Protein AF-A0A1R0ZZP4-F1 (afdb_monomer)

Structure (mmCIF, N/CA/C/O backbone):
data_AF-A0A1R0ZZP4-F1
#
_entry.id   AF-A0A1R0ZZP4-F1
#
loop_
_atom_site.group_PDB
_atom_site.id
_atom_site.type_symbol
_atom_site.label_atom_id
_atom_site.label_alt_id
_atom_site.label_comp_id
_atom_site.label_asym_id
_atom_site.label_entity_id
_atom_site.label_seq_id
_atom_site.pdbx_PDB_ins_code
_atom_site.Cartn_x
_atom_site.Cartn_y
_atom_site.Cartn_z
_atom_site.occupancy
_atom_site.B_iso_or_equiv
_atom_site.auth_seq_id
_atom_site.auth_comp_id
_atom_site.auth_asym_id
_atom_site.auth_atom_id
_atom_site.pdbx_PDB_model_num
ATOM 1 N N . MET A 1 1 ? -23.964 12.391 -20.136 1.00 43.94 1 MET A N 1
ATOM 2 C CA . MET A 1 1 ? -22.818 12.879 -19.333 1.00 43.94 1 MET A CA 1
ATOM 3 C C . MET A 1 1 ? -22.921 12.290 -17.930 1.00 43.94 1 MET A C 1
ATOM 5 O O . MET A 1 1 ? -23.862 12.657 -17.245 1.00 43.94 1 MET A O 1
ATOM 9 N N . GLY A 1 2 ? -22.041 11.378 -17.488 1.00 49.12 2 GLY A N 1
ATOM 10 C CA . GLY A 1 2 ? -22.004 11.060 -16.045 1.00 49.12 2 GLY A CA 1
ATOM 11 C C . GLY A 1 2 ? -21.415 9.728 -15.570 1.00 49.12 2 GLY A C 1
ATOM 12 O O . GLY A 1 2 ? -21.067 9.642 -14.400 1.00 49.12 2 GLY A O 1
ATOM 13 N N . ILE A 1 3 ? -21.258 8.705 -16.415 1.00 52.38 3 ILE A N 1
ATOM 14 C CA . ILE A 1 3 ? -20.831 7.374 -15.922 1.00 52.38 3 ILE A CA 1
ATOM 15 C C . ILE A 1 3 ? -19.305 7.198 -15.990 1.00 52.38 3 ILE A C 1
ATOM 17 O O . ILE A 1 3 ? -18.703 6.592 -15.109 1.00 52.38 3 ILE A O 1
ATOM 21 N N . ILE A 1 4 ? -18.651 7.831 -16.967 1.00 51.75 4 ILE A N 1
ATOM 22 C CA . ILE A 1 4 ? -17.206 7.678 -17.199 1.00 51.75 4 ILE A CA 1
ATOM 23 C C . ILE A 1 4 ? -16.367 8.375 -16.107 1.00 51.75 4 ILE A C 1
ATOM 25 O O . ILE A 1 4 ? -15.286 7.906 -15.767 1.00 51.75 4 ILE A O 1
ATOM 29 N N . ARG A 1 5 ? -16.879 9.440 -15.467 1.00 47.94 5 ARG A N 1
ATOM 30 C CA . ARG A 1 5 ? -16.146 10.134 -14.389 1.00 47.94 5 ARG A CA 1
ATOM 31 C C . ARG A 1 5 ? -15.920 9.262 -13.151 1.00 47.94 5 ARG A C 1
ATOM 33 O O . ARG A 1 5 ? -14.858 9.371 -12.562 1.00 47.94 5 ARG A O 1
ATOM 40 N N . LYS A 1 6 ? -16.848 8.364 -12.792 1.00 49.06 6 LYS A N 1
ATOM 41 C CA . LYS A 1 6 ? -16.719 7.536 -11.575 1.00 49.06 6 LYS A CA 1
ATOM 42 C C . LYS A 1 6 ? -15.654 6.439 -11.672 1.00 49.06 6 LYS A C 1
ATOM 44 O O . LYS A 1 6 ? -15.137 6.027 -10.644 1.00 49.06 6 LYS A O 1
ATOM 49 N N . PHE A 1 7 ? -15.321 5.981 -12.8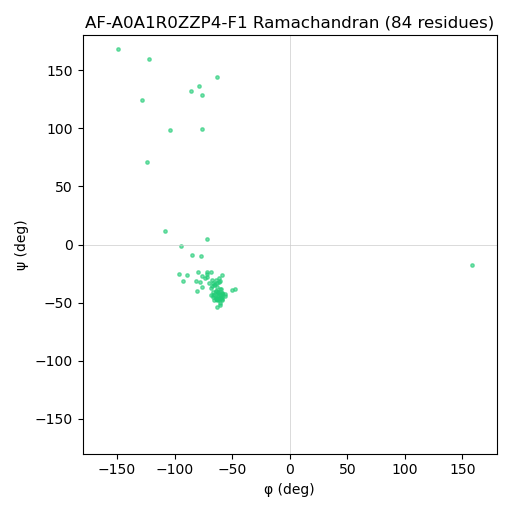79 1.00 49.72 7 PHE A N 1
ATOM 50 C CA . PHE A 1 7 ? -14.276 4.970 -13.079 1.00 49.72 7 PHE A CA 1
ATOM 51 C C . PHE A 1 7 ? -12.883 5.573 -13.256 1.00 49.72 7 PHE A C 1
ATOM 53 O O . PHE A 1 7 ? -11.900 4.917 -12.934 1.00 49.72 7 PHE A O 1
ATOM 60 N N . ILE A 1 8 ? -12.786 6.813 -13.741 1.00 48.62 8 ILE A N 1
ATOM 61 C CA . ILE A 1 8 ? -11.501 7.500 -13.930 1.00 48.62 8 ILE A CA 1
ATOM 62 C C . ILE A 1 8 ? -11.000 8.119 -12.609 1.00 48.62 8 ILE A C 1
ATOM 64 O O . ILE A 1 8 ? -9.792 8.167 -12.377 1.00 48.62 8 ILE A O 1
ATOM 68 N N . ASP A 1 9 ? -11.909 8.540 -11.724 1.00 50.22 9 ASP A N 1
ATOM 69 C CA . ASP A 1 9 ? -11.584 9.215 -10.456 1.00 50.22 9 ASP A CA 1
ATOM 70 C C . ASP A 1 9 ? -10.631 8.424 -9.526 1.00 50.22 9 ASP A C 1
ATOM 72 O O . ASP A 1 9 ? -9.643 9.001 -9.070 1.00 50.22 9 ASP A O 1
ATOM 76 N N . PRO A 1 10 ? -10.795 7.098 -9.307 1.00 52.06 10 PRO A N 1
ATOM 77 C CA . PRO A 1 10 ? -9.891 6.347 -8.437 1.00 52.06 10 PRO A CA 1
ATOM 78 C C . PRO A 1 10 ? -8.465 6.327 -8.993 1.00 52.06 10 PRO A C 1
ATOM 80 O O . PRO A 1 10 ? -7.513 6.629 -8.279 1.00 52.06 10 PRO A O 1
ATOM 83 N N . TYR A 1 11 ? -8.306 6.032 -10.286 1.00 48.94 11 TYR A N 1
ATOM 84 C CA . TYR A 1 11 ? -6.992 5.917 -10.926 1.00 48.94 11 TYR A CA 1
ATOM 85 C C . TYR A 1 11 ? -6.239 7.253 -10.971 1.00 48.94 11 TYR A C 1
ATOM 87 O O . TYR A 1 11 ? -5.019 7.271 -10.800 1.00 48.94 11 TYR A O 1
ATOM 95 N N . LEU A 1 12 ? -6.946 8.378 -11.138 1.00 51.28 12 LEU A N 1
ATOM 96 C CA . LEU A 1 12 ? -6.344 9.710 -11.023 1.00 51.28 12 LEU A CA 1
ATOM 97 C C . LEU A 1 12 ? -5.924 10.033 -9.583 1.00 51.28 12 LEU A C 1
ATOM 99 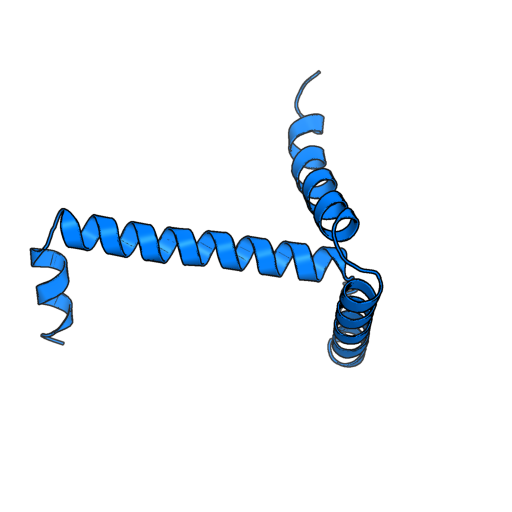O O . LEU A 1 12 ? -4.856 10.614 -9.385 1.00 51.28 12 LEU A O 1
ATOM 103 N N . HIS A 1 13 ? -6.706 9.609 -8.584 1.00 53.94 13 HIS A N 1
ATOM 104 C CA . HIS A 1 13 ? -6.335 9.743 -7.174 1.00 53.94 13 HIS A CA 1
ATOM 105 C C . HIS A 1 13 ? -5.038 8.990 -6.855 1.00 53.94 13 HIS A C 1
ATOM 107 O O . HIS A 1 13 ? -4.133 9.547 -6.236 1.00 53.94 13 HIS A O 1
ATOM 113 N N . TYR A 1 14 ? -4.891 7.755 -7.340 1.00 54.47 14 TYR A N 1
ATOM 114 C CA . TYR A 1 14 ? -3.686 6.959 -7.086 1.00 54.47 14 TYR A CA 1
ATOM 115 C C . TYR A 1 14 ? -2.450 7.480 -7.824 1.00 54.47 14 TYR A C 1
ATOM 117 O O . TYR A 1 14 ? -1.359 7.452 -7.260 1.00 54.47 14 TYR A O 1
ATOM 125 N N . ARG A 1 15 ? -2.608 8.056 -9.024 1.00 53.50 15 ARG A N 1
ATOM 126 C CA . ARG A 1 15 ? -1.505 8.750 -9.711 1.00 53.50 15 ARG A CA 1
ATOM 127 C C . ARG A 1 15 ? -0.982 9.934 -8.888 1.00 53.50 15 ARG A C 1
ATOM 129 O O . ARG A 1 15 ? 0.212 10.211 -8.913 1.00 53.50 15 ARG A O 1
ATOM 136 N N . SER A 1 16 ? -1.853 10.588 -8.111 1.00 59.88 16 SER A N 1
ATOM 137 C CA . SER A 1 16 ? -1.468 11.677 -7.204 1.00 59.88 16 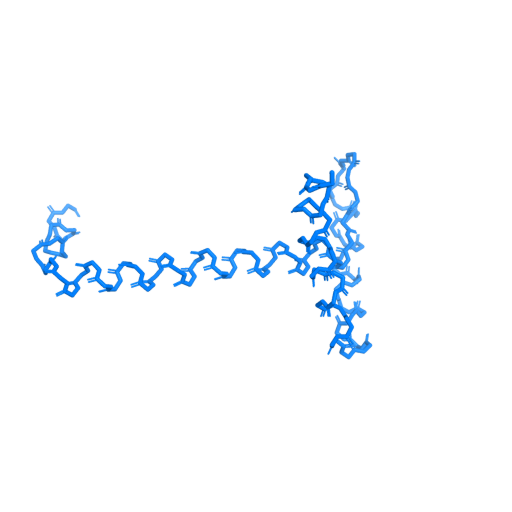SER A CA 1
ATOM 138 C C . SER A 1 16 ? -0.679 11.219 -5.970 1.00 59.88 16 SER A C 1
ATOM 140 O O . SER A 1 16 ? 0.110 12.001 -5.444 1.00 59.88 16 SER A O 1
ATOM 142 N N . LEU A 1 17 ? -0.802 9.951 -5.547 1.00 62.19 17 LEU A N 1
ATOM 143 C CA . LEU A 1 17 ? -0.038 9.423 -4.406 1.00 62.19 17 LEU A CA 1
ATOM 144 C C . LEU A 1 17 ? 1.468 9.425 -4.665 1.00 62.19 17 LEU A C 1
ATOM 146 O O . LEU A 1 17 ? 2.246 9.640 -3.739 1.00 62.19 17 LEU A O 1
ATOM 150 N N . LEU A 1 18 ? 1.884 9.217 -5.916 1.00 64.31 18 LEU A N 1
ATOM 151 C CA . LEU A 1 18 ? 3.301 9.227 -6.275 1.00 64.31 18 LEU A CA 1
ATOM 152 C C . LEU A 1 18 ? 3.863 10.642 -6.437 1.00 64.31 18 LEU A C 1
ATOM 154 O O . LEU A 1 18 ? 5.058 10.838 -6.245 1.00 64.31 18 LEU A O 1
ATOM 158 N N . ILE A 1 19 ? 3.017 11.640 -6.724 1.00 63.91 19 ILE A N 1
ATOM 159 C CA . ILE A 1 19 ? 3.431 13.047 -6.888 1.00 63.91 19 ILE A CA 1
ATOM 160 C C . ILE A 1 19 ? 3.987 13.617 -5.572 1.00 63.91 19 ILE A C 1
ATOM 162 O O . ILE A 1 19 ? 4.872 14.470 -5.592 1.00 63.91 19 ILE A O 1
ATOM 166 N N . GLY A 1 20 ? 3.502 13.128 -4.426 1.00 66.19 20 GLY A N 1
ATOM 167 C CA . GLY A 1 20 ? 3.995 13.519 -3.103 1.00 66.19 20 GLY A CA 1
ATOM 168 C C . GLY A 1 20 ? 5.229 12.750 -2.620 1.00 66.19 20 GLY A C 1
ATOM 169 O O . GLY A 1 20 ? 5.802 13.1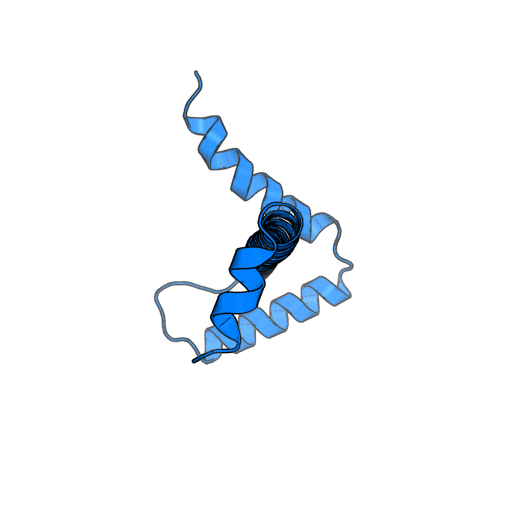15 -1.591 1.00 66.19 20 GLY A O 1
ATOM 170 N N . LEU A 1 21 ? 5.650 11.689 -3.317 1.00 73.50 21 LEU A N 1
ATOM 171 C CA . LEU A 1 21 ? 6.804 10.899 -2.898 1.00 73.50 21 LEU A CA 1
ATOM 172 C C . LEU A 1 21 ? 8.106 11.601 -3.266 1.00 73.50 21 LEU A C 1
ATOM 174 O O . LEU A 1 21 ? 8.309 12.081 -4.381 1.00 73.50 21 LEU A O 1
ATOM 178 N N . LYS A 1 22 ? 9.055 11.591 -2.328 1.00 83.25 22 LYS A N 1
ATOM 179 C CA . LYS A 1 22 ? 10.436 11.947 -2.649 1.00 83.25 22 LYS A CA 1
ATOM 180 C C . LYS A 1 22 ? 10.969 10.932 -3.657 1.00 83.25 22 LYS A C 1
ATOM 182 O O . LYS A 1 22 ? 10.705 9.738 -3.538 1.00 83.25 22 LYS A O 1
ATOM 187 N N . ARG A 1 23 ? 11.804 11.390 -4.593 1.00 83.81 23 ARG A N 1
ATOM 188 C CA . ARG A 1 23 ? 12.438 10.544 -5.622 1.00 83.81 23 ARG A CA 1
ATOM 189 C C . ARG A 1 23 ? 13.065 9.263 -5.055 1.00 83.81 23 ARG A C 1
ATOM 191 O O . ARG A 1 23 ? 12.964 8.208 -5.662 1.00 83.81 23 ARG A O 1
ATOM 198 N N . ASN A 1 24 ? 13.678 9.351 -3.875 1.00 86.94 24 ASN A N 1
ATOM 199 C CA . ASN A 1 24 ? 14.265 8.196 -3.197 1.00 86.94 24 ASN A CA 1
ATOM 200 C C . ASN A 1 24 ? 13.227 7.122 -2.829 1.00 86.94 24 ASN A C 1
ATOM 202 O O . ASN A 1 24 ? 13.491 5.936 -2.969 1.00 86.94 24 ASN A O 1
ATOM 206 N N . ASP A 1 25 ? 12.046 7.525 -2.365 1.00 84.44 25 ASP A N 1
ATOM 207 C CA . ASP A 1 25 ? 11.001 6.588 -1.951 1.00 84.44 25 ASP A CA 1
ATOM 208 C C . ASP A 1 25 ? 10.272 5.994 -3.161 1.00 84.44 25 ASP A C 1
ATOM 210 O O . ASP A 1 25 ? 9.936 4.813 -3.147 1.00 84.44 25 ASP A O 1
ATOM 214 N N . TYR A 1 26 ? 10.141 6.764 -4.248 1.00 86.62 26 TYR A N 1
ATOM 215 C CA . TYR A 1 26 ? 9.722 6.223 -5.543 1.00 86.62 26 TYR A CA 1
ATOM 216 C C . TYR A 1 26 ? 10.689 5.135 -6.033 1.00 86.62 26 TYR A C 1
ATOM 218 O O . TYR A 1 26 ? 10.252 4.055 -6.414 1.00 86.62 26 TYR A O 1
ATOM 226 N N . ASN A 1 27 ? 12.005 5.375 -5.966 1.00 87.94 27 ASN A N 1
ATOM 227 C CA . ASN A 1 27 ? 13.002 4.385 -6.388 1.00 87.94 27 ASN A CA 1
ATOM 228 C C . ASN A 1 27 ? 12.910 3.085 -5.579 1.00 87.94 27 ASN A C 1
ATOM 230 O O . ASN A 1 27 ? 13.047 2.008 -6.145 1.00 87.94 27 ASN A O 1
ATOM 234 N N . LYS A 1 28 ? 12.640 3.166 -4.271 1.00 89.31 28 LYS A N 1
ATOM 235 C CA . LYS A 1 28 ? 12.415 1.966 -3.450 1.00 89.31 28 LYS A CA 1
ATOM 236 C C . LYS A 1 28 ? 11.185 1.189 -3.915 1.00 89.31 28 LYS A C 1
ATOM 238 O O . LYS A 1 28 ? 11.244 -0.030 -3.996 1.00 89.31 28 LYS A O 1
ATOM 243 N N . LEU A 1 29 ? 10.085 1.879 -4.228 1.00 88.31 29 LEU A N 1
ATOM 244 C CA . LEU A 1 29 ? 8.891 1.230 -4.780 1.00 88.31 29 LEU A CA 1
ATOM 245 C C . LEU A 1 29 ? 9.164 0.597 -6.144 1.00 88.31 29 LEU A C 1
ATOM 247 O O . LEU A 1 29 ? 8.633 -0.475 -6.410 1.00 88.31 29 LEU A O 1
ATOM 251 N N . GLN A 1 30 ? 9.999 1.229 -6.971 1.00 90.94 30 GLN A N 1
ATOM 252 C CA . GLN A 1 30 ? 10.433 0.658 -8.243 1.00 90.94 30 GLN A CA 1
ATOM 253 C C . GLN A 1 30 ? 11.234 -0.627 -8.026 1.00 90.94 30 GLN A C 1
ATOM 255 O O . GLN A 1 30 ? 10.885 -1.636 -8.614 1.00 90.94 30 GLN A O 1
ATOM 260 N N . MET A 1 31 ? 12.207 -0.638 -7.110 1.00 91.94 31 MET A N 1
ATOM 261 C CA . MET A 1 31 ? 12.962 -1.859 -6.790 1.00 91.94 31 MET A CA 1
ATOM 262 C C . MET A 1 31 ? 12.051 -2.993 -6.306 1.00 91.94 31 MET A C 1
ATOM 264 O O . MET A 1 31 ? 12.202 -4.129 -6.730 1.00 91.94 31 MET A O 1
ATOM 268 N N . ILE A 1 32 ? 11.065 -2.684 -5.456 1.00 89.75 32 ILE A N 1
ATOM 269 C CA . ILE A 1 32 ? 10.083 -3.680 -5.002 1.00 89.75 32 ILE A CA 1
ATOM 270 C C . ILE A 1 32 ? 9.243 -4.192 -6.181 1.00 89.75 32 ILE A C 1
ATOM 272 O O . ILE A 1 32 ? 8.926 -5.377 -6.238 1.00 89.75 32 ILE A O 1
ATOM 276 N N . ALA A 1 33 ? 8.851 -3.312 -7.104 1.00 89.50 33 ALA A N 1
ATOM 277 C CA . ALA A 1 33 ? 8.105 -3.697 -8.296 1.00 89.50 33 ALA A CA 1
ATOM 278 C C . ALA A 1 33 ? 8.925 -4.631 -9.192 1.00 89.50 33 ALA A C 1
ATOM 280 O O . ALA A 1 33 ? 8.415 -5.671 -9.603 1.00 89.50 33 ALA A O 1
ATOM 281 N N . ASP A 1 34 ? 10.190 -4.287 -9.426 1.00 91.50 34 ASP A N 1
ATOM 282 C CA . ASP A 1 34 ? 11.125 -5.071 -10.228 1.00 91.50 34 ASP A CA 1
ATOM 283 C C . ASP A 1 34 ? 11.326 -6.464 -9.603 1.00 91.50 34 ASP A C 1
ATOM 285 O O . ASP A 1 34 ? 11.074 -7.470 -10.267 1.00 91.50 34 ASP A O 1
ATOM 289 N N . ASP A 1 35 ? 11.618 -6.536 -8.297 1.00 91.81 35 ASP A N 1
ATOM 290 C CA . ASP A 1 35 ? 11.754 -7.800 -7.559 1.00 91.81 35 ASP A CA 1
ATOM 291 C C . ASP A 1 35 ? 10.484 -8.668 -7.668 1.00 91.81 35 ASP A C 1
ATOM 293 O O . ASP A 1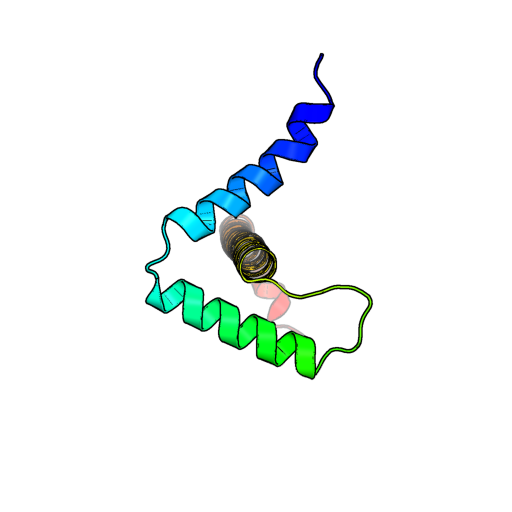 35 ? 10.556 -9.884 -7.864 1.00 91.81 35 ASP A O 1
ATOM 297 N N . LEU A 1 36 ? 9.293 -8.069 -7.551 1.00 87.19 36 LEU A N 1
ATOM 298 C CA . LEU A 1 36 ? 8.026 -8.797 -7.674 1.00 87.19 36 LEU A CA 1
ATOM 299 C C . LEU A 1 36 ? 7.803 -9.325 -9.094 1.00 87.19 36 LEU A C 1
ATOM 301 O O . LEU A 1 36 ? 7.345 -10.458 -9.248 1.00 87.19 36 LEU A O 1
ATOM 305 N N . ASN A 1 37 ? 8.134 -8.537 -10.115 1.00 89.44 37 ASN A N 1
ATOM 306 C CA . ASN A 1 37 ? 8.011 -8.934 -11.517 1.00 89.44 37 ASN A CA 1
ATOM 307 C C . ASN A 1 37 ? 8.972 -10.072 -11.886 1.00 89.44 37 ASN A C 1
ATOM 309 O O . ASN A 1 37 ? 8.620 -10.933 -12.691 1.00 89.44 37 ASN A O 1
ATOM 313 N N . GLU A 1 38 ? 10.156 -10.127 -11.274 1.00 90.56 38 GLU A N 1
ATOM 314 C CA . GLU A 1 38 ? 11.103 -11.229 -11.476 1.00 90.56 38 GLU A CA 1
ATOM 315 C C . GLU A 1 38 ? 10.587 -12.563 -10.909 1.00 90.56 38 GLU A C 1
ATOM 317 O O . GLU A 1 38 ? 10.816 -13.628 -11.492 1.00 90.56 38 GLU A O 1
ATOM 322 N N . HIS A 1 39 ? 9.863 -12.518 -9.787 1.00 85.00 39 HIS A N 1
ATOM 323 C CA . HIS A 1 39 ? 9.424 -13.715 -9.062 1.00 85.00 39 HIS A CA 1
ATOM 324 C C . HIS A 1 39 ? 7.994 -14.156 -9.401 1.00 85.00 39 HIS A C 1
ATOM 326 O O . HIS A 1 39 ? 7.662 -15.337 -9.265 1.00 85.00 39 HIS A O 1
ATOM 332 N N . VAL A 1 40 ? 7.133 -13.240 -9.850 1.00 82.00 40 VAL A N 1
ATOM 333 C CA . VAL A 1 40 ? 5.733 -13.521 -10.181 1.00 82.00 40 VAL A CA 1
ATOM 334 C C . VAL A 1 40 ? 5.568 -13.581 -11.696 1.00 82.00 40 VAL A C 1
ATOM 336 O O . VAL A 1 40 ? 5.402 -12.569 -12.368 1.00 82.00 40 VAL A O 1
ATOM 339 N N . LYS A 1 41 ? 5.550 -14.800 -12.243 1.00 68.94 41 LYS A N 1
ATOM 340 C CA . LYS A 1 41 ? 5.189 -15.026 -13.649 1.00 68.94 41 LYS A CA 1
ATOM 341 C C . LYS A 1 41 ? 3.675 -14.904 -13.813 1.00 68.94 41 LYS A C 1
ATOM 343 O O . LYS A 1 41 ? 2.945 -15.846 -13.511 1.00 68.94 41 LYS A O 1
ATOM 348 N N . GLY A 1 42 ? 3.209 -13.752 -14.278 1.00 69.38 42 GLY A N 1
ATOM 349 C CA . GLY A 1 42 ? 1.803 -13.517 -14.593 1.00 69.38 42 GLY A CA 1
ATOM 350 C C . GLY A 1 42 ? 1.630 -12.510 -15.723 1.00 69.38 42 GLY A C 1
ATOM 351 O O . GLY A 1 42 ? 2.567 -11.806 -16.086 1.00 69.38 42 GLY A O 1
ATOM 352 N N . ASP A 1 43 ? 0.408 -12.413 -16.244 1.00 72.31 43 ASP A N 1
ATOM 353 C CA . ASP A 1 43 ? 0.043 -11.481 -17.326 1.00 72.31 43 ASP A CA 1
ATOM 354 C C . ASP A 1 43 ? -0.009 -10.009 -16.873 1.00 72.31 43 ASP A C 1
ATOM 356 O O . ASP A 1 43 ? -0.448 -9.135 -17.620 1.00 72.31 43 ASP A O 1
ATOM 360 N N . TYR A 1 44 ? 0.368 -9.731 -15.623 1.00 71.62 44 TYR A N 1
ATOM 361 C CA . TYR A 1 44 ? 0.222 -8.425 -15.000 1.00 71.62 44 TYR A CA 1
ATOM 362 C C . TYR A 1 44 ? 1.543 -7.961 -14.397 1.00 71.62 44 TYR A C 1
ATOM 364 O O . TYR A 1 44 ? 2.114 -8.640 -13.547 1.00 71.62 44 TYR A O 1
ATOM 372 N N . GLU A 1 45 ? 1.982 -6.778 -14.815 1.00 83.12 45 GLU A N 1
ATOM 373 C CA . GLU A 1 45 ? 3.190 -6.123 -14.325 1.00 83.12 45 GLU A CA 1
ATOM 374 C C . GLU A 1 45 ? 2.882 -5.327 -13.050 1.00 83.12 45 GLU A C 1
ATOM 376 O O . GLU A 1 45 ? 1.907 -4.569 -12.967 1.00 83.12 45 GLU A O 1
ATOM 381 N N . PHE A 1 46 ? 3.713 -5.499 -12.030 1.00 86.62 46 PHE A N 1
ATOM 382 C CA . PHE A 1 46 ? 3.727 -4.646 -10.856 1.00 86.62 46 PHE A CA 1
ATOM 383 C C . PHE A 1 46 ? 4.410 -3.326 -11.205 1.00 86.62 46 PHE A C 1
ATOM 385 O O . PHE A 1 46 ? 5.528 -3.313 -11.708 1.00 86.62 46 PHE A O 1
ATOM 392 N N . THR A 1 47 ? 3.753 -2.209 -10.892 1.00 88.81 47 THR A N 1
ATOM 393 C CA . THR A 1 47 ? 4.347 -0.867 -10.959 1.00 88.81 47 THR A CA 1
ATOM 394 C C . THR A 1 47 ? 4.267 -0.186 -9.589 1.00 88.81 47 THR A C 1
ATOM 396 O O . TH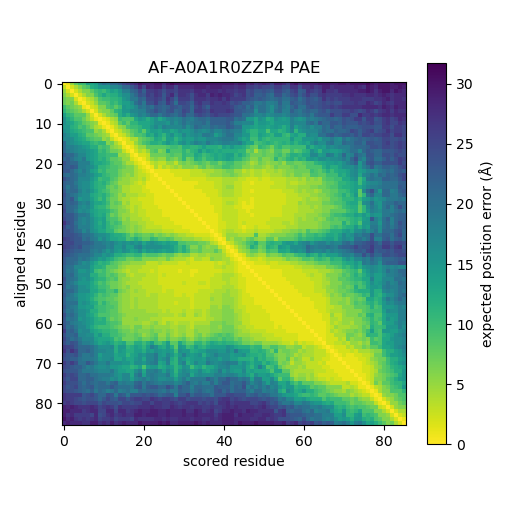R A 1 47 ? 3.413 -0.561 -8.768 1.00 88.81 47 THR A O 1
ATOM 399 N N . PRO A 1 48 ? 5.094 0.843 -9.322 1.00 87.56 48 PRO A N 1
ATOM 400 C CA . PRO A 1 48 ? 5.008 1.638 -8.096 1.00 87.56 48 PRO A CA 1
ATOM 401 C C . PRO A 1 48 ? 3.594 2.148 -7.779 1.00 87.56 48 PRO A C 1
ATOM 403 O O . PRO A 1 48 ? 3.171 2.115 -6.623 1.00 87.56 48 PRO A O 1
ATOM 406 N N . GLU A 1 49 ? 2.828 2.567 -8.792 1.00 84.44 49 GLU A N 1
ATOM 407 C CA . GLU A 1 49 ? 1.440 3.033 -8.658 1.00 84.44 49 GLU A CA 1
ATOM 408 C C . GLU A 1 49 ? 0.529 1.925 -8.131 1.00 84.44 49 GLU A C 1
ATOM 410 O O . GLU A 1 49 ? -0.273 2.150 -7.220 1.00 84.44 49 GLU A O 1
ATOM 415 N N . ILE A 1 50 ? 0.641 0.727 -8.711 1.00 84.06 50 ILE A N 1
ATOM 416 C CA . ILE A 1 50 ? -0.187 -0.426 -8.351 1.00 84.06 50 ILE A CA 1
ATOM 417 C C . ILE A 1 50 ? 0.118 -0.853 -6.919 1.00 84.06 50 ILE A C 1
ATOM 419 O O . ILE A 1 50 ? -0.807 -1.115 -6.147 1.00 84.06 50 ILE A O 1
ATOM 423 N N . ILE A 1 51 ? 1.399 -0.886 -6.551 1.00 85.00 51 ILE A N 1
ATOM 424 C CA . ILE A 1 51 ? 1.835 -1.230 -5.198 1.00 85.00 51 ILE A CA 1
ATOM 425 C C . ILE A 1 51 ? 1.302 -0.200 -4.201 1.00 85.00 51 ILE A C 1
ATOM 427 O O . ILE A 1 51 ? 0.606 -0.575 -3.257 1.00 85.00 51 ILE A O 1
ATOM 431 N N . ALA A 1 52 ? 1.550 1.092 -4.430 1.00 83.88 52 ALA A N 1
ATOM 432 C CA . ALA A 1 52 ? 1.101 2.158 -3.537 1.00 83.88 52 ALA A CA 1
ATOM 433 C C . ALA A 1 52 ? -0.429 2.169 -3.376 1.00 83.88 52 ALA A C 1
ATOM 435 O O . ALA A 1 52 ? -0.940 2.285 -2.261 1.00 83.88 52 ALA A O 1
ATOM 436 N N . SER A 1 53 ? -1.168 1.989 -4.475 1.00 80.94 53 SER A N 1
ATOM 437 C CA . SER A 1 53 ? -2.630 1.914 -4.462 1.00 80.94 53 SER A CA 1
ATOM 438 C C . SER A 1 53 ? -3.141 0.742 -3.625 1.00 80.94 53 SER A C 1
ATOM 440 O O . SER A 1 53 ? -4.007 0.928 -2.765 1.00 80.94 53 SER A O 1
ATOM 442 N N . ARG A 1 54 ? -2.576 -0.456 -3.827 1.00 83.31 54 ARG A N 1
ATOM 443 C CA . ARG A 1 54 ? -2.959 -1.656 -3.071 1.00 83.31 54 ARG A CA 1
ATOM 444 C C . ARG A 1 54 ? -2.646 -1.510 -1.589 1.00 83.31 54 ARG A C 1
ATOM 446 O O . ARG A 1 54 ? -3.515 -1.789 -0.772 1.00 83.31 54 ARG A O 1
ATOM 453 N N . VAL A 1 55 ? -1.451 -1.028 -1.248 1.00 84.25 55 VAL A N 1
ATOM 454 C CA . VAL A 1 55 ? -1.049 -0.795 0.147 1.00 84.25 55 VAL A CA 1
ATOM 455 C C . VAL A 1 55 ? -1.999 0.189 0.827 1.00 84.25 55 VAL A C 1
ATOM 457 O O . VAL A 1 55 ? -2.504 -0.106 1.908 1.00 84.25 55 VAL A O 1
ATOM 460 N N . MET A 1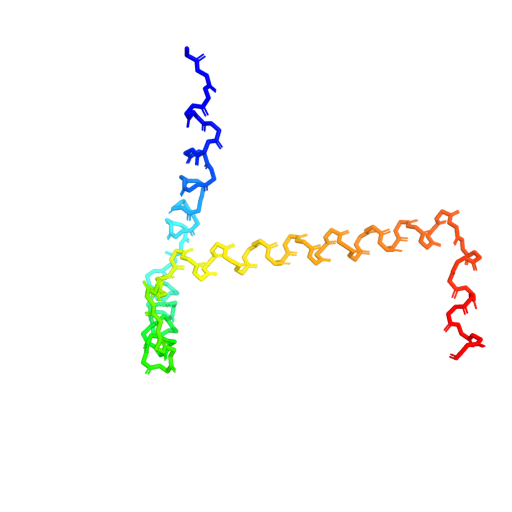 56 ? -2.307 1.320 0.184 1.00 80.75 56 MET A N 1
ATOM 461 C CA . MET A 1 56 ? -3.227 2.308 0.753 1.00 80.75 56 MET A CA 1
ATOM 462 C C . MET A 1 56 ? -4.644 1.769 0.918 1.00 80.75 56 MET A C 1
ATOM 464 O O . MET A 1 56 ? -5.276 2.034 1.939 1.00 80.75 56 MET A O 1
ATOM 468 N N . LYS A 1 57 ? -5.142 0.995 -0.051 1.00 79.94 57 LYS A N 1
ATOM 469 C CA . LYS A 1 57 ? -6.453 0.355 0.062 1.00 79.94 57 LYS A CA 1
ATOM 470 C C . LYS A 1 57 ? -6.499 -0.593 1.262 1.00 79.94 57 LYS A C 1
ATOM 472 O O . LYS A 1 57 ? -7.370 -0.441 2.110 1.00 79.94 57 LYS A O 1
ATOM 477 N N . THR A 1 58 ? -5.531 -1.503 1.368 1.00 81.12 58 THR A N 1
ATOM 478 C CA . THR A 1 58 ? -5.447 -2.448 2.490 1.00 81.12 58 THR A CA 1
ATOM 479 C C . THR A 1 58 ? -5.350 -1.721 3.829 1.00 81.12 58 THR A C 1
ATOM 481 O O . THR A 1 58 ? -6.027 -2.096 4.779 1.00 81.12 58 THR A O 1
ATOM 484 N N . PHE A 1 59 ? -4.558 -0.647 3.909 1.00 79.25 59 PHE A N 1
ATOM 485 C CA . PHE A 1 59 ? -4.453 0.159 5.124 1.00 79.25 59 PHE A CA 1
ATOM 486 C C . PHE A 1 59 ? -5.802 0.763 5.542 1.00 79.25 59 PHE A C 1
ATOM 488 O O . PHE A 1 59 ? -6.163 0.688 6.715 1.00 79.25 59 PHE A O 1
ATOM 495 N N . ILE A 1 60 ? -6.556 1.339 4.598 1.00 75.69 60 ILE A N 1
ATOM 496 C CA . ILE A 1 60 ? -7.882 1.918 4.866 1.00 75.69 60 ILE A CA 1
ATOM 497 C C . ILE A 1 60 ? -8.859 0.838 5.338 1.00 75.69 60 ILE A C 1
ATOM 499 O O . ILE A 1 60 ? -9.551 1.044 6.336 1.00 75.69 60 ILE A O 1
ATOM 503 N N . ASP A 1 61 ? -8.894 -0.303 4.649 1.00 79.69 61 ASP A N 1
ATOM 504 C CA . ASP A 1 61 ? -9.802 -1.410 4.961 1.00 79.69 61 ASP A CA 1
ATOM 505 C C . ASP A 1 61 ? -9.537 -1.957 6.376 1.00 79.69 61 ASP A C 1
ATOM 507 O O . ASP A 1 61 ? -10.466 -2.107 7.176 1.00 79.69 61 ASP A O 1
ATOM 511 N N . GLU A 1 62 ? -8.268 -2.174 6.730 1.00 81.38 62 GLU A N 1
ATOM 512 C CA . GLU A 1 62 ? -7.874 -2.653 8.060 1.00 81.38 62 GLU A CA 1
ATOM 513 C C . GLU A 1 62 ? -8.128 -1.611 9.157 1.00 81.38 62 GLU A C 1
ATOM 515 O O . GLU A 1 62 ? -8.671 -1.942 10.215 1.00 81.38 62 GLU A O 1
ATOM 520 N N . ALA A 1 63 ? -7.805 -0.338 8.910 1.00 76.94 63 ALA A N 1
ATOM 521 C CA . ALA A 1 63 ? -8.061 0.740 9.863 1.00 76.94 63 ALA A CA 1
ATOM 522 C C . ALA A 1 63 ? -9.564 0.910 10.139 1.00 76.94 63 ALA A C 1
ATOM 524 O O . ALA A 1 63 ? -9.980 1.091 11.289 1.00 76.94 63 ALA A O 1
ATOM 525 N N . TYR A 1 64 ? -10.396 0.808 9.098 1.00 82.00 64 TYR A N 1
ATOM 526 C CA . TYR A 1 64 ? -11.845 0.847 9.244 1.00 82.00 64 TYR A CA 1
ATOM 527 C C . TYR A 1 64 ? -12.366 -0.374 10.004 1.00 82.00 64 TYR A C 1
ATOM 529 O O . TYR A 1 64 ? -13.198 -0.230 10.904 1.00 82.00 64 TYR A O 1
ATOM 537 N N . ALA A 1 65 ? -11.863 -1.570 9.692 1.00 83.44 65 ALA A N 1
ATOM 538 C CA . ALA A 1 65 ? -12.242 -2.790 10.390 1.00 83.44 65 ALA A CA 1
ATOM 539 C C . ALA A 1 65 ? -11.868 -2.738 11.880 1.00 83.44 65 ALA A C 1
ATOM 541 O O . ALA A 1 65 ? -12.677 -3.144 12.716 1.00 83.44 65 ALA A O 1
ATOM 542 N N . ASP A 1 66 ? -10.687 -2.229 12.241 1.00 83.81 66 AS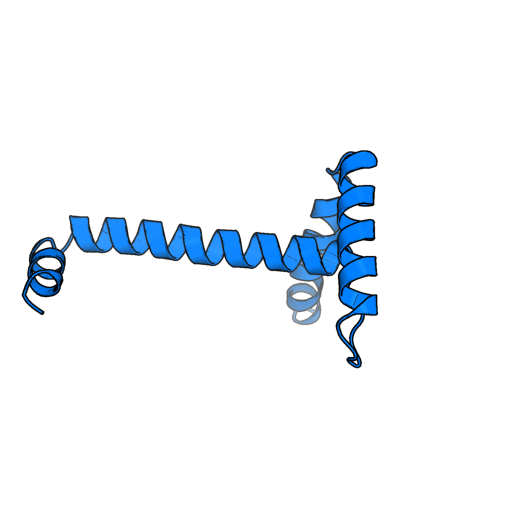P A N 1
ATOM 543 C CA . ASP A 1 66 ? -10.284 -2.064 13.643 1.00 83.81 66 ASP A CA 1
ATOM 544 C C . ASP A 1 66 ? -11.147 -1.030 14.375 1.00 83.81 66 ASP A C 1
ATOM 546 O O . ASP A 1 66 ? -11.695 -1.323 15.442 1.00 83.81 66 ASP A O 1
ATOM 550 N N . SER A 1 67 ? -11.354 0.146 13.775 1.00 76.25 67 SER A N 1
ATOM 551 C CA . SER A 1 67 ? -12.214 1.190 14.344 1.00 76.25 67 SER A CA 1
ATOM 552 C C . SER A 1 67 ? -13.647 0.691 14.547 1.00 76.25 67 SER A C 1
ATOM 554 O O . SER A 1 67 ? -14.217 0.824 15.630 1.00 76.25 67 SER A O 1
ATOM 556 N N . THR A 1 68 ? -14.205 0.001 13.552 1.00 76.31 68 THR A N 1
ATOM 557 C CA . THR A 1 68 ? -15.540 -0.602 13.637 1.00 76.31 68 THR A CA 1
ATOM 558 C C . THR A 1 68 ? -15.595 -1.663 14.733 1.00 76.31 68 THR A C 1
ATOM 560 O O . THR A 1 68 ? -16.513 -1.653 15.550 1.00 76.31 68 THR A O 1
ATOM 563 N N . LYS A 1 69 ? -14.586 -2.540 14.833 1.00 76.75 69 LYS A N 1
ATOM 564 C CA . LYS A 1 69 ? -14.486 -3.519 15.929 1.00 76.75 69 LYS A CA 1
ATOM 565 C C . LYS A 1 69 ? -14.422 -2.831 17.294 1.00 76.75 69 LYS A C 1
ATOM 567 O O . LYS A 1 69 ? -15.015 -3.335 18.246 1.00 76.75 69 LYS A O 1
ATOM 572 N N . ARG A 1 70 ? -13.721 -1.700 17.414 1.00 74.50 70 ARG A N 1
ATOM 573 C CA . ARG A 1 70 ? -13.657 -0.899 18.648 1.00 74.50 70 ARG A CA 1
ATOM 574 C C . ARG A 1 70 ? -15.010 -0.280 18.997 1.00 74.50 70 ARG A C 1
ATOM 576 O O . ARG A 1 70 ? -15.429 -0.396 20.144 1.00 74.50 70 ARG A O 1
ATOM 583 N N . ILE A 1 71 ? -15.709 0.301 18.023 1.00 75.25 71 ILE A N 1
ATOM 584 C CA . ILE A 1 71 ? -17.044 0.887 18.208 1.00 75.25 71 ILE A CA 1
ATOM 585 C C . ILE A 1 71 ? -18.055 -0.190 18.613 1.00 75.25 71 ILE A C 1
ATOM 587 O O . ILE A 1 71 ? -18.764 -0.019 19.598 1.00 75.25 71 ILE A O 1
ATOM 591 N N . VAL A 1 72 ? -18.077 -1.333 17.924 1.00 75.12 72 VAL A N 1
ATOM 592 C CA . VAL A 1 72 ? -18.969 -2.454 18.263 1.00 75.12 72 VAL A CA 1
ATOM 593 C C . VAL A 1 72 ? -18.705 -2.959 19.682 1.00 75.12 72 VAL A C 1
ATOM 595 O O . VAL A 1 72 ? -19.652 -3.149 20.435 1.00 75.12 72 VAL A O 1
ATOM 598 N N . LYS A 1 73 ? -17.437 -3.101 20.092 1.00 75.25 73 LYS A N 1
ATOM 599 C CA . LYS A 1 73 ? -17.084 -3.458 21.479 1.00 75.25 73 LYS A CA 1
ATOM 600 C C . LYS A 1 73 ? -17.545 -2.420 22.506 1.00 75.25 73 LYS A C 1
ATOM 602 O O . LYS A 1 73 ? -17.829 -2.797 23.636 1.00 75.25 73 LYS A O 1
ATOM 607 N N . ALA A 1 74 ? -17.572 -1.138 22.141 1.00 71.38 74 ALA A N 1
ATOM 608 C CA . ALA A 1 74 ? -18.025 -0.066 23.021 1.00 71.38 74 ALA A CA 1
ATOM 609 C C . ALA A 1 74 ? -19.559 -0.019 23.145 1.00 71.38 74 ALA A C 1
ATOM 611 O O . ALA A 1 74 ? -20.064 0.270 24.224 1.00 71.38 74 ALA A O 1
ATOM 612 N N . ILE A 1 75 ? -20.288 -0.312 22.061 1.00 74.69 75 ILE A N 1
ATOM 613 C CA . ILE A 1 75 ? -21.761 -0.297 22.030 1.00 74.69 75 ILE A CA 1
ATOM 614 C C . ILE A 1 75 ? -22.352 -1.587 22.615 1.00 74.69 75 ILE A C 1
ATOM 616 O O . ILE A 1 75 ? -23.346 -1.526 23.330 1.00 74.69 75 ILE A O 1
ATOM 620 N N . LEU A 1 76 ? 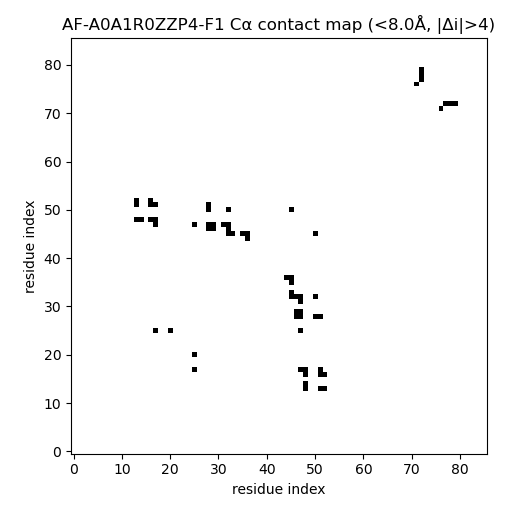-21.748 -2.743 22.322 1.00 74.38 76 LEU A N 1
ATOM 621 C CA . LEU A 1 76 ? -22.228 -4.072 22.719 1.00 74.38 76 LEU A CA 1
ATOM 622 C C . LEU A 1 76 ? -21.137 -4.819 23.504 1.00 74.38 76 LEU A C 1
ATOM 624 O O . LEU A 1 76 ? -20.521 -5.756 22.976 1.00 74.38 76 LEU A O 1
ATOM 628 N N . PRO A 1 77 ? -20.837 -4.407 24.748 1.00 67.56 77 PRO A N 1
ATOM 629 C CA . PRO A 1 77 ? -19.745 -4.976 25.540 1.00 67.56 77 PRO A CA 1
ATOM 630 C C . PRO A 1 77 ? -19.886 -6.490 25.776 1.00 67.56 77 PRO A C 1
ATOM 632 O O . PRO A 1 77 ? -18.883 -7.197 25.899 1.00 67.56 77 PRO A O 1
ATOM 635 N N . GLU A 1 78 ? -21.106 -7.024 25.761 1.00 74.00 78 GLU A N 1
ATOM 636 C CA . GLU A 1 78 ? -21.401 -8.453 25.859 1.00 74.00 78 GLU A CA 1
ATOM 637 C C . GLU A 1 78 ? -20.810 -9.280 24.703 1.00 74.00 78 GLU A C 1
ATOM 639 O O . GLU A 1 78 ? -20.413 -10.429 24.913 1.00 74.00 78 GLU A O 1
ATOM 644 N N . THR A 1 79 ? -20.637 -8.700 23.509 1.00 65.94 79 THR A N 1
ATOM 645 C CA . THR A 1 79 ? -20.010 -9.394 22.366 1.00 65.94 79 THR A CA 1
ATOM 646 C C . THR A 1 79 ? -18.516 -9.662 22.582 1.00 65.94 79 THR A C 1
ATOM 648 O O . THR A 1 79 ? -17.967 -10.616 22.026 1.00 65.94 79 THR A O 1
ATOM 651 N N . ALA A 1 80 ? -17.843 -8.885 23.440 1.00 58.94 80 ALA A N 1
ATOM 652 C CA . ALA A 1 80 ? -16.443 -9.114 23.793 1.00 58.94 80 ALA A CA 1
ATOM 653 C C . ALA A 1 80 ? -16.256 -10.293 24.768 1.00 58.94 80 ALA A C 1
ATOM 655 O O . ALA A 1 80 ? -15.205 -10.938 24.748 1.00 58.94 80 ALA A O 1
ATOM 656 N N . ALA A 1 81 ? -17.264 -10.604 25.592 1.00 57.81 81 ALA A N 1
ATOM 657 C CA . ALA A 1 81 ? -17.204 -11.693 26.570 1.00 57.81 81 ALA A CA 1
ATOM 658 C C . ALA A 1 81 ? -17.308 -13.086 25.919 1.00 57.81 81 ALA A C 1
ATOM 660 O O . ALA A 1 81 ? -16.721 -14.047 26.419 1.00 57.81 81 ALA A O 1
ATOM 661 N N . VAL A 1 82 ? -17.996 -13.192 24.777 1.00 54.41 82 VAL A N 1
ATOM 662 C CA . VAL A 1 82 ? -18.233 -14.468 24.076 1.00 54.41 82 VAL A CA 1
ATOM 663 C C . VAL A 1 82 ? -16.938 -15.067 23.510 1.00 54.41 82 VAL A C 1
ATOM 665 O O . VAL A 1 82 ? -16.772 -16.282 23.497 1.00 54.41 82 VAL A O 1
ATOM 668 N N . ARG A 1 83 ? -15.959 -14.237 23.128 1.00 52.88 83 ARG A N 1
ATOM 669 C CA . ARG A 1 83 ? -14.706 -14.713 22.512 1.00 52.88 83 ARG A CA 1
ATOM 670 C C . ARG A 1 83 ? -13.688 -15.311 23.492 1.00 52.88 83 ARG A C 1
ATOM 672 O O . ARG A 1 83 ? -12.697 -15.862 23.041 1.00 52.88 83 ARG A O 1
ATOM 679 N N . ARG A 1 84 ? -13.896 -15.188 24.810 1.00 51.00 84 ARG A N 1
ATOM 680 C CA . ARG A 1 84 ? -13.023 -15.781 25.849 1.00 51.00 84 ARG A CA 1
ATOM 681 C C . ARG A 1 84 ? -13.496 -17.152 26.346 1.00 51.00 84 ARG A C 1
ATOM 683 O O . ARG A 1 84 ? -12.852 -17.716 27.223 1.00 51.00 84 ARG A O 1
ATOM 690 N N . ARG A 1 85 ? -14.622 -17.667 25.840 1.00 50.91 85 ARG A N 1
ATOM 691 C CA . ARG A 1 85 ? -15.203 -18.954 26.265 1.00 50.91 85 ARG A CA 1
ATOM 692 C C . ARG A 1 85 ? -15.076 -20.077 25.226 1.00 50.91 85 ARG A C 1
ATOM 694 O O . ARG A 1 85 ? -15.697 -21.116 25.413 1.00 50.91 85 ARG A O 1
ATOM 701 N N . HIS A 1 86 ? -14.276 -19.880 24.181 1.00 42.56 86 HIS A N 1
ATOM 702 C CA . HIS A 1 86 ? -13.929 -20.910 23.202 1.00 42.56 86 HIS A CA 1
ATOM 703 C C . HIS A 1 86 ? -12.417 -21.024 23.070 1.00 42.56 86 HIS A C 1
ATOM 705 O O . HIS A 1 86 ? -11.772 -19.954 22.980 1.00 42.56 86 HIS A O 1
#

Radius of gyration: 19.26 Å; Cα contacts (8 Å, |Δi|>4): 33; chains: 1; bounding box: 37×34×46 Å

Sequence (86 aa):
MGIIRKFIDPYLHYRSLLIGLKRNDYNKLQMIADDLNEHVKGDYEFTPEIIASRVMKTFIDEAYADSTKRIVKAILPETAAVRRRH

Secondary structure (DSSP, 8-state):
--SHHHHHHHHHHHHHHHHTS-HHHHHHHHHHHHHHHHH--SSS---HHHHHHHHHHHHHHHHHHHHHHHHHHHH-THHHHHTT--

Solvent-accessible surface area (backbone atoms only — not comparable to full-atom values): 5070 Å² total; per-residue (Å²): 140,76,73,68,60,72,68,50,49,61,60,54,53,39,60,50,60,60,73,74,46,55,71,70,58,49,51,52,37,42,52,53,18,51,57,47,48,75,73,48,92,63,102,63,83,58,40,47,58,58,50,53,42,51,52,50,50,53,51,51,55,51,52,49,52,52,51,49,53,51,51,50,43,70,76,41,53,70,67,60,60,61,69,76,77,113

pLDDT: mean 72.57, std 14.49, range [42.56, 91.94]

Mean predicted aligned error: 12.41 Å

Foldseek 3Di:
DDDVCVVVVLLVVLVVVCVPDDPVVLVVLQVVQVVCPVVDPDPDGRHSSNVSSVVVVVVVVVVVVVVVVVVCCVVCVVVVVVVVPD